Protein AF-A0A8K1D1J0-F1 (afdb_monomer)

Foldseek 3Di:
DPPQDWDWDADPNDIWTWGWDWDDDCWIWIWTQTPPFRKIKIWIAHPVLLATADIFMDGDVGVRVSVVVLVVCVVVVRHPPPPPPD

Sequence (86 aa):
MNNSGQYYIEVDRLRILFEAKVNIGIIVEIILNSINYKLTCKIVFDPRYEKVIETSCIGFKEDKVKYIIQNCFKEKGILYTGKTSR

Structure (mmCIF, N/CA/C/O backbone):
data_AF-A0A8K1D1J0-F1
#
_entry.id   AF-A0A8K1D1J0-F1
#
loop_
_atom_site.group_PDB
_atom_site.id
_atom_site.type_symbol
_atom_site.label_atom_id
_atom_site.label_alt_id
_atom_site.label_comp_id
_atom_site.label_asym_id
_atom_site.label_entity_id
_atom_site.label_seq_id
_atom_site.pdbx_PDB_ins_code
_atom_site.Cartn_x
_atom_site.Cartn_y
_atom_site.Cartn_z
_atom_site.occupancy
_atom_site.B_iso_or_equiv
_atom_site.auth_seq_id
_atom_site.auth_comp_id
_atom_site.auth_asym_id
_atom_site.auth_atom_id
_atom_site.pdbx_PDB_model_num
ATOM 1 N N . MET A 1 1 ? -12.394 6.204 -18.234 1.00 34.50 1 MET A N 1
A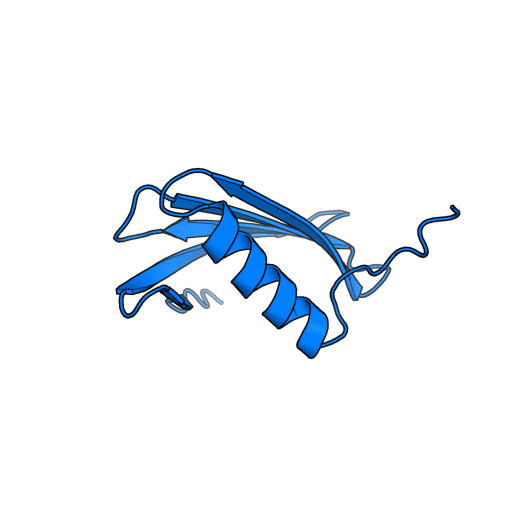TOM 2 C CA . MET A 1 1 ? -12.939 5.052 -17.483 1.00 34.50 1 MET A CA 1
ATOM 3 C C . MET A 1 1 ? -12.644 5.278 -16.007 1.00 34.50 1 MET A C 1
ATOM 5 O O . MET A 1 1 ? -11.492 5.170 -15.614 1.00 34.50 1 MET A O 1
ATOM 9 N N . ASN A 1 2 ? -13.651 5.665 -15.218 1.00 36.22 2 ASN A N 1
ATOM 10 C CA . ASN A 1 2 ? -13.524 5.824 -13.766 1.00 36.22 2 ASN A CA 1
ATOM 11 C C . ASN A 1 2 ? -13.791 4.471 -13.096 1.00 36.22 2 ASN A C 1
ATOM 13 O O . ASN A 1 2 ? -14.924 4.176 -12.735 1.00 36.22 2 ASN A O 1
ATOM 17 N N . ASN A 1 3 ? -12.759 3.640 -12.941 1.00 43.09 3 ASN A N 1
ATOM 18 C CA . ASN A 1 3 ? -12.831 2.462 -12.072 1.00 43.09 3 ASN A CA 1
ATOM 19 C C . ASN A 1 3 ? -12.506 2.876 -10.630 1.00 43.09 3 ASN A C 1
ATOM 21 O O . ASN A 1 3 ? -11.474 2.500 -10.078 1.00 43.09 3 ASN A O 1
ATOM 25 N N . SER A 1 4 ? -13.376 3.673 -10.010 1.00 52.44 4 SER A N 1
ATOM 26 C CA . SER A 1 4 ? -13.339 3.917 -8.565 1.00 52.44 4 SER A CA 1
ATOM 27 C C . SER A 1 4 ? -13.952 2.714 -7.841 1.00 52.44 4 SER A C 1
ATOM 29 O O . SER A 1 4 ? -15.056 2.786 -7.303 1.00 52.44 4 SER A O 1
ATOM 31 N N . GLY A 1 5 ? -13.271 1.567 -7.899 1.00 60.03 5 GLY A N 1
ATOM 32 C CA . GLY A 1 5 ? -13.598 0.437 -7.036 1.00 60.03 5 GLY A CA 1
ATOM 33 C C . GLY A 1 5 ? -13.269 0.811 -5.592 1.00 60.03 5 GLY A C 1
ATOM 34 O O . GLY A 1 5 ? -12.205 1.366 -5.330 1.00 60.03 5 GLY A O 1
ATOM 35 N N . GLN A 1 6 ? -14.178 0.542 -4.657 1.00 68.38 6 GLN A N 1
ATOM 36 C CA . GLN A 1 6 ? -13.848 0.610 -3.236 1.00 68.38 6 GLN A CA 1
ATOM 37 C C . GLN A 1 6 ? -12.986 -0.608 -2.901 1.00 68.38 6 GLN A C 1
ATOM 39 O O . GLN A 1 6 ? -13.424 -1.748 -3.065 1.00 68.38 6 GLN A O 1
ATOM 44 N N . TYR A 1 7 ? -11.755 -0.374 -2.455 1.00 86.50 7 TYR A N 1
ATOM 45 C CA . TYR A 1 7 ? -10.851 -1.439 -2.024 1.00 86.50 7 TYR A CA 1
ATOM 46 C C . TYR A 1 7 ? -10.981 -1.619 -0.520 1.00 86.50 7 TYR A C 1
ATOM 48 O O . TYR A 1 7 ? -11.237 -0.656 0.200 1.00 86.50 7 TYR A O 1
ATOM 56 N N . TYR A 1 8 ? -10.788 -2.835 -0.019 1.00 91.81 8 TYR A N 1
ATOM 57 C CA . TYR A 1 8 ? -10.733 -3.044 1.419 1.00 91.81 8 TYR A CA 1
ATOM 58 C C . TYR A 1 8 ? -9.675 -4.062 1.807 1.00 91.81 8 TYR A C 1
ATOM 60 O O . TYR A 1 8 ? -9.348 -4.965 1.039 1.00 91.81 8 TYR A O 1
ATOM 68 N N . ILE A 1 9 ? -9.181 -3.920 3.032 1.00 92.81 9 ILE A N 1
ATOM 69 C CA . ILE A 1 9 ? -8.416 -4.956 3.726 1.00 92.81 9 ILE A CA 1
ATOM 70 C C . ILE A 1 9 ? -9.058 -5.210 5.088 1.00 92.81 9 ILE A C 1
ATOM 72 O O . ILE A 1 9 ? -9.762 -4.350 5.627 1.00 92.81 9 ILE A O 1
ATOM 76 N N . GLU A 1 10 ? -8.803 -6.383 5.654 1.00 93.75 10 GLU A N 1
ATOM 77 C CA . GLU A 1 10 ? -9.232 -6.720 7.006 1.00 93.75 10 GLU A CA 1
ATOM 78 C C . GLU A 1 10 ? -8.027 -6.752 7.950 1.00 93.75 10 GLU A C 1
ATOM 80 O O . GLU A 1 10 ? -7.034 -7.427 7.680 1.00 93.75 10 GLU A O 1
ATOM 85 N N . VAL A 1 11 ? -8.103 -6.006 9.055 1.00 93.44 11 VAL A N 1
ATOM 86 C CA . VAL A 1 11 ? -7.049 -5.925 10.075 1.00 93.44 11 VAL A CA 1
ATOM 87 C C . VAL A 1 11 ? -7.673 -6.112 11.448 1.00 93.44 11 VAL A C 1
ATOM 89 O O . VAL A 1 11 ? -8.451 -5.277 11.900 1.00 93.44 11 VAL A O 1
ATOM 92 N N . ASP A 1 12 ? -7.316 -7.192 12.141 1.00 93.56 12 ASP A N 1
ATOM 93 C CA . ASP A 1 12 ? -7.863 -7.534 13.462 1.00 93.56 12 ASP A CA 1
ATOM 94 C C . ASP A 1 12 ? -9.412 -7.532 13.493 1.00 93.56 12 ASP A C 1
ATOM 96 O O . ASP A 1 12 ? -10.011 -7.016 14.438 1.00 93.56 12 ASP A O 1
ATOM 100 N N . ARG A 1 13 ? -10.063 -8.095 12.459 1.00 93.31 13 ARG A N 1
ATOM 101 C CA . ARG A 1 13 ? -11.533 -8.105 12.257 1.00 93.31 13 ARG A CA 1
ATOM 102 C C . ARG A 1 13 ? -12.164 -6.737 11.960 1.00 93.31 13 ARG A C 1
ATOM 104 O O . ARG A 1 13 ? -13.384 -6.601 11.972 1.00 93.31 13 ARG A O 1
ATOM 111 N N . LEU A 1 14 ? -11.354 -5.714 11.686 1.00 94.00 14 LEU A N 1
ATOM 112 C CA . LEU A 1 14 ? -11.817 -4.405 11.229 1.00 94.00 14 LEU A CA 1
ATOM 113 C C . LEU A 1 14 ? -11.650 -4.299 9.716 1.00 94.00 14 LEU A C 1
ATOM 115 O O . LEU A 1 14 ? -10.559 -4.526 9.194 1.00 94.00 14 LEU A O 1
ATOM 119 N N . ARG A 1 15 ? -12.714 -3.905 9.014 1.00 95.19 15 ARG A N 1
ATOM 120 C CA . ARG A 1 15 ? -12.667 -3.634 7.575 1.00 95.19 15 ARG A CA 1
ATOM 121 C C . ARG A 1 15 ? -12.241 -2.187 7.340 1.00 95.19 15 ARG A C 1
ATOM 123 O O . ARG A 1 15 ? -12.974 -1.261 7.678 1.00 95.19 15 ARG A O 1
ATOM 130 N N . ILE A 1 16 ? -11.075 -2.001 6.736 1.00 95.75 16 ILE A N 1
ATOM 131 C CA . ILE A 1 16 ? -10.557 -0.691 6.335 1.00 95.75 16 ILE A CA 1
ATOM 132 C C . ILE A 1 16 ? -10.890 -0.500 4.859 1.00 95.75 16 ILE A C 1
ATOM 134 O O . ILE A 1 16 ? -10.466 -1.309 4.036 1.00 95.75 16 ILE A O 1
ATOM 138 N N . LEU A 1 17 ? -11.665 0.536 4.538 1.00 95.94 17 LEU A N 1
ATOM 139 C CA . LEU A 1 17 ? -12.068 0.871 3.172 1.00 95.94 17 LEU A CA 1
ATOM 140 C C . LEU A 1 17 ? -11.135 1.939 2.613 1.00 95.94 17 LEU A C 1
ATOM 142 O O . LEU A 1 17 ? -10.871 2.918 3.301 1.00 95.94 17 LEU A O 1
ATOM 146 N N . PHE A 1 18 ? -10.692 1.790 1.371 1.00 95.69 18 PHE A N 1
ATOM 147 C CA . PHE A 1 18 ? -9.805 2.729 0.698 1.00 95.69 18 PHE A CA 1
ATOM 148 C C . PHE A 1 18 ? -10.413 3.269 -0.589 1.00 95.69 18 PHE A C 1
ATOM 150 O O . PHE A 1 18 ? -10.981 2.530 -1.398 1.00 95.69 18 PHE A O 1
ATOM 157 N N . GLU A 1 19 ? -10.178 4.555 -0.806 1.00 94.62 19 GLU A N 1
ATOM 158 C CA . GLU A 1 19 ? -10.238 5.192 -2.111 1.00 94.62 19 GLU A CA 1
ATOM 159 C C . GLU A 1 19 ? -8.824 5.265 -2.696 1.00 94.62 19 GLU A C 1
ATOM 161 O O . GLU A 1 19 ? -7.872 5.644 -2.007 1.00 94.62 19 GLU A O 1
ATOM 166 N N . ALA A 1 20 ? -8.680 4.888 -3.967 1.00 94.00 20 ALA A N 1
ATOM 167 C CA . ALA A 1 20 ? -7.400 4.905 -4.661 1.00 94.00 20 ALA A CA 1
ATOM 168 C C . ALA A 1 20 ? -7.294 6.113 -5.594 1.00 94.00 20 ALA A C 1
ATOM 170 O O . ALA A 1 20 ? -8.132 6.309 -6.473 1.00 94.00 20 ALA A O 1
ATOM 171 N N . LYS A 1 21 ? -6.204 6.866 -5.464 1.00 94.62 21 LYS A N 1
ATOM 172 C CA . LYS A 1 21 ? -5.765 7.865 -6.437 1.00 94.62 21 LYS A CA 1
ATOM 173 C C . LYS A 1 21 ? -4.499 7.368 -7.122 1.00 94.62 21 LYS A C 1
ATOM 175 O O . LYS A 1 21 ? -3.542 6.999 -6.448 1.00 94.62 21 LYS A O 1
ATOM 180 N N . VAL A 1 22 ? -4.491 7.378 -8.452 1.00 95.06 22 VAL A N 1
ATOM 181 C CA . VAL A 1 22 ? -3.355 6.914 -9.258 1.00 95.06 22 VAL A CA 1
ATOM 182 C C . VAL A 1 22 ? -2.735 8.101 -9.980 1.00 95.06 22 VAL A C 1
ATOM 184 O O . VAL A 1 22 ? -3.411 8.779 -10.751 1.00 95.06 22 VAL A O 1
ATOM 187 N N . ASN A 1 23 ? -1.447 8.335 -9.744 1.00 94.94 23 ASN A N 1
ATOM 188 C CA . ASN A 1 23 ? -0.649 9.308 -10.476 1.00 94.94 23 ASN A CA 1
ATOM 189 C C . ASN A 1 23 ? 0.284 8.540 -11.419 1.00 94.94 23 ASN A C 1
ATOM 191 O O . ASN A 1 23 ? 1.143 7.778 -10.974 1.00 94.94 23 ASN A O 1
ATOM 195 N N . ILE A 1 24 ? 0.092 8.719 -12.725 1.00 93.75 24 ILE A N 1
ATOM 196 C CA . ILE A 1 24 ? 0.869 8.031 -13.759 1.00 93.75 24 ILE A CA 1
ATOM 197 C C . ILE A 1 24 ? 2.037 8.928 -14.178 1.00 93.75 24 ILE A C 1
ATOM 199 O O . ILE A 1 24 ? 1.834 10.077 -14.564 1.00 93.75 24 ILE A O 1
ATOM 203 N N . GLY A 1 25 ? 3.252 8.387 -14.123 1.00 91.69 25 GLY A N 1
ATOM 204 C CA . GLY A 1 25 ? 4.482 9.031 -14.578 1.00 91.69 25 GLY A CA 1
ATOM 205 C C . GLY A 1 25 ? 5.542 7.990 -14.942 1.00 91.69 25 GLY A C 1
ATOM 206 O O . GLY A 1 25 ? 5.207 6.841 -15.224 1.00 91.69 25 GLY A O 1
ATOM 207 N N . ILE A 1 26 ? 6.826 8.374 -14.898 1.00 92.94 26 ILE A N 1
ATOM 208 C CA . ILE A 1 26 ? 7.958 7.427 -15.042 1.00 92.94 26 ILE A CA 1
ATOM 209 C C . ILE A 1 26 ? 7.839 6.292 -14.017 1.00 92.94 26 ILE A C 1
ATOM 211 O O . ILE A 1 26 ? 8.153 5.140 -14.302 1.00 92.94 26 ILE A O 1
ATOM 215 N N . ILE A 1 27 ? 7.358 6.647 -12.830 1.00 95.62 27 ILE A N 1
ATOM 216 C CA . ILE A 1 27 ? 6.962 5.736 -11.772 1.00 95.62 27 ILE A CA 1
ATOM 217 C C . ILE A 1 27 ? 5.465 5.953 -11.546 1.00 95.62 27 ILE A C 1
ATOM 219 O O . ILE A 1 27 ? 4.980 7.085 -11.633 1.00 95.62 27 ILE A O 1
ATOM 223 N N . VAL A 1 28 ? 4.725 4.880 -11.288 1.00 96.94 28 VAL A N 1
ATOM 224 C CA . VAL A 1 28 ? 3.302 4.944 -10.952 1.00 96.94 28 VAL A CA 1
ATOM 225 C C . VAL A 1 28 ? 3.177 5.058 -9.439 1.00 96.94 28 VAL A C 1
ATOM 227 O O . VAL A 1 28 ? 3.643 4.187 -8.704 1.00 96.94 28 VAL A O 1
ATOM 230 N N . GLU A 1 29 ? 2.524 6.113 -8.964 1.00 97.31 29 GLU A N 1
ATOM 231 C CA . GLU A 1 29 ? 2.184 6.254 -7.551 1.00 97.31 29 GLU A CA 1
ATOM 232 C C . GLU A 1 29 ? 0.704 5.950 -7.338 1.00 97.31 29 GLU A C 1
ATOM 234 O O . GLU A 1 29 ? -0.168 6.539 -7.979 1.00 97.31 29 GLU A O 1
ATOM 239 N N . ILE A 1 30 ? 0.414 5.048 -6.406 1.00 96.44 30 ILE A N 1
ATOM 240 C CA . ILE A 1 30 ? -0.943 4.727 -5.971 1.00 96.44 30 ILE A CA 1
ATOM 241 C C . ILE A 1 30 ? -1.071 5.183 -4.521 1.00 96.44 30 ILE A C 1
ATOM 243 O O . ILE A 1 30 ? -0.371 4.691 -3.636 1.00 96.44 30 ILE A O 1
ATOM 247 N N . ILE A 1 31 ? -1.967 6.133 -4.280 1.00 96.69 31 ILE A N 1
ATOM 248 C CA . ILE A 1 31 ? -2.293 6.641 -2.950 1.00 96.69 31 ILE A CA 1
ATOM 249 C C . ILE A 1 31 ? -3.629 6.032 -2.539 1.00 96.69 31 ILE A C 1
ATOM 251 O O . ILE A 1 31 ? -4.650 6.283 -3.176 1.00 96.69 31 ILE A O 1
ATOM 255 N N . LEU A 1 32 ? -3.617 5.238 -1.475 1.00 96.25 32 LEU A N 1
ATOM 256 C CA . LEU A 1 32 ? -4.799 4.667 -0.846 1.00 96.25 32 LEU A CA 1
ATOM 257 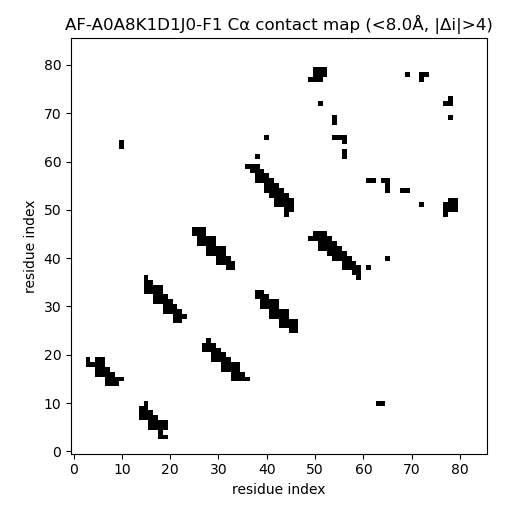C C . LEU A 1 32 ? -5.148 5.506 0.381 1.00 96.25 32 LEU A C 1
ATOM 259 O O . LEU A 1 32 ? -4.438 5.459 1.386 1.00 96.25 32 LEU A O 1
ATOM 263 N N . ASN A 1 33 ? -6.235 6.267 0.313 1.00 96.19 33 ASN A N 1
ATOM 264 C CA . ASN A 1 33 ? -6.754 7.013 1.456 1.00 96.19 33 ASN A CA 1
ATOM 265 C C . ASN A 1 33 ? -7.900 6.235 2.084 1.00 96.19 33 ASN A C 1
ATOM 267 O O . ASN A 1 33 ? -8.838 5.843 1.390 1.00 96.19 33 ASN A O 1
ATOM 271 N N . SER A 1 34 ? -7.812 5.984 3.387 1.00 96.31 34 SER A N 1
ATOM 272 C CA . SER A 1 34 ? -8.876 5.294 4.098 1.00 96.31 34 SER A CA 1
ATOM 273 C C . SER A 1 34 ? -10.096 6.199 4.258 1.00 96.31 34 SER A C 1
ATOM 275 O O . SER A 1 34 ? -9.978 7.376 4.592 1.00 96.31 34 SER A O 1
ATOM 277 N N . ILE A 1 35 ? -11.274 5.628 4.016 1.00 95.31 35 ILE A N 1
ATOM 278 C CA . ILE A 1 35 ? -12.568 6.314 4.092 1.00 95.31 35 ILE A CA 1
ATOM 279 C C . ILE A 1 35 ? -13.077 6.335 5.539 1.00 95.31 35 ILE A C 1
ATOM 281 O O . ILE A 1 35 ? -13.759 7.267 5.955 1.00 95.31 35 ILE A O 1
ATOM 285 N N . ASN A 1 36 ? -12.761 5.298 6.317 1.00 96.12 36 ASN A N 1
ATOM 286 C CA . ASN A 1 36 ? -13.326 5.072 7.649 1.00 96.12 36 ASN A CA 1
ATOM 287 C C . ASN A 1 36 ? -12.294 5.105 8.788 1.00 96.12 36 ASN A C 1
ATOM 289 O O . ASN A 1 36 ? -12.667 4.961 9.951 1.00 96.12 36 ASN A O 1
ATOM 293 N N . TYR A 1 37 ? -11.016 5.333 8.477 1.00 96.50 37 TYR A N 1
ATOM 294 C CA . TYR A 1 37 ? -9.947 5.531 9.456 1.00 96.50 37 TYR A CA 1
ATOM 295 C C . TYR A 1 37 ? -8.989 6.631 8.993 1.00 96.50 37 TYR A C 1
ATOM 297 O O . TYR A 1 37 ? -8.792 6.833 7.801 1.00 96.50 37 TYR A O 1
ATOM 305 N N . LYS A 1 38 ? -8.322 7.313 9.932 1.00 96.81 38 LYS A N 1
ATOM 306 C CA . LYS A 1 38 ? -7.226 8.238 9.606 1.00 96.81 38 LYS A CA 1
ATOM 307 C C . LYS A 1 38 ? -5.981 7.432 9.224 1.00 96.81 38 LYS A C 1
ATOM 309 O O . LYS A 1 38 ? -5.152 7.128 10.080 1.00 96.81 38 LYS A O 1
ATOM 314 N N . LEU A 1 39 ? -5.909 7.021 7.963 1.00 97.69 39 LEU A N 1
ATOM 315 C CA . LEU A 1 39 ? -4.857 6.178 7.405 1.00 97.69 39 LEU A CA 1
ATOM 316 C C . LEU A 1 39 ? -4.672 6.493 5.921 1.00 97.69 39 LEU A C 1
ATOM 318 O O . LEU A 1 39 ? -5.634 6.467 5.156 1.00 97.69 39 LEU A O 1
ATOM 322 N N . THR A 1 40 ? -3.428 6.711 5.517 1.00 97.94 40 THR A N 1
ATOM 323 C CA . THR A 1 40 ? -3.042 6.879 4.115 1.00 97.94 40 THR A CA 1
ATOM 324 C C . THR A 1 40 ? -1.879 5.949 3.820 1.00 97.94 40 THR A C 1
ATOM 326 O O . THR A 1 40 ? -0.914 5.912 4.579 1.00 97.94 40 THR A O 1
ATOM 329 N N . CYS A 1 41 ? -1.949 5.219 2.712 1.00 98.06 41 CYS A N 1
ATOM 330 C CA . CYS A 1 41 ? -0.849 4.409 2.212 1.00 98.06 41 CYS A CA 1
ATOM 331 C C . CYS A 1 41 ? -0.413 4.887 0.830 1.00 98.06 41 CYS A C 1
ATOM 333 O O . CYS A 1 41 ? -1.243 5.204 -0.018 1.00 98.06 41 CYS A O 1
ATOM 335 N N . LYS A 1 42 ? 0.895 4.905 0.596 1.00 98.12 42 LYS A N 1
ATOM 336 C CA . LYS A 1 42 ? 1.515 5.168 -0.697 1.00 98.12 42 LYS A CA 1
ATOM 337 C C . LYS A 1 42 ? 2.185 3.891 -1.187 1.00 98.12 42 LYS A C 1
ATOM 339 O O . LYS A 1 42 ? 2.930 3.238 -0.458 1.00 98.12 42 LYS A O 1
ATOM 344 N N . ILE A 1 43 ? 1.918 3.548 -2.436 1.00 97.62 43 ILE A N 1
ATOM 345 C CA . ILE A 1 43 ? 2.528 2.431 -3.147 1.00 97.62 43 ILE A CA 1
ATOM 346 C C . ILE A 1 43 ? 3.215 3.015 -4.373 1.00 97.62 43 ILE A C 1
ATOM 348 O O . ILE A 1 43 ? 2.606 3.771 -5.129 1.00 97.62 43 ILE A O 1
ATOM 352 N N . VAL A 1 44 ? 4.481 2.665 -4.562 1.00 97.44 44 VAL A N 1
ATOM 353 C CA . VAL A 1 44 ? 5.284 3.125 -5.692 1.00 97.44 44 VAL A CA 1
ATOM 354 C C . VAL A 1 44 ? 5.609 1.922 -6.561 1.00 97.44 44 VAL A C 1
ATOM 356 O O . VAL A 1 44 ? 6.249 0.974 -6.104 1.00 97.44 44 VAL A O 1
ATOM 359 N N . PHE A 1 45 ? 5.150 1.957 -7.805 1.00 96.56 45 PHE A N 1
ATOM 360 C CA . PHE A 1 45 ? 5.308 0.891 -8.781 1.00 96.56 45 PHE A CA 1
ATOM 361 C C . PHE A 1 45 ? 6.155 1.374 -9.955 1.00 96.56 45 PHE A C 1
ATOM 363 O O . PHE A 1 45 ? 5.826 2.369 -10.598 1.00 96.56 45 PHE A O 1
ATOM 370 N N . ASP A 1 46 ? 7.240 0.662 -10.245 1.00 95.81 46 ASP A N 1
ATOM 371 C CA . ASP A 1 46 ? 8.068 0.912 -11.418 1.00 95.81 46 ASP A CA 1
ATOM 372 C C . ASP A 1 46 ? 7.587 0.028 -12.581 1.00 95.81 46 ASP A C 1
ATOM 374 O O . ASP A 1 46 ? 7.806 -1.191 -12.554 1.00 95.81 46 ASP A O 1
ATOM 378 N N . PRO A 1 47 ? 6.947 0.611 -13.612 1.00 94.12 47 PRO A N 1
ATOM 379 C CA . PRO A 1 47 ? 6.418 -0.150 -14.738 1.00 94.12 47 PRO A CA 1
ATOM 380 C C . PRO A 1 47 ? 7.509 -0.809 -15.585 1.00 94.12 47 PRO A C 1
ATOM 382 O O . PRO A 1 47 ? 7.215 -1.756 -16.302 1.00 94.12 47 PRO A O 1
ATOM 385 N N . ARG A 1 48 ? 8.770 -0.365 -15.498 1.00 93.31 48 ARG A N 1
ATOM 386 C CA . ARG A 1 48 ? 9.878 -0.955 -16.269 1.00 93.31 48 ARG A CA 1
ATOM 387 C C . ARG A 1 48 ? 10.292 -2.321 -15.734 1.00 93.31 48 ARG A C 1
ATOM 389 O O . ARG A 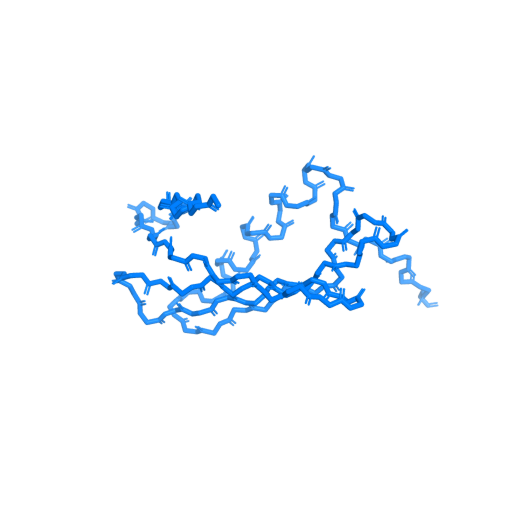1 48 ? 10.747 -3.164 -16.497 1.00 93.31 48 ARG A O 1
ATOM 396 N N . TYR A 1 49 ? 10.156 -2.517 -14.424 1.00 92.19 49 TYR A N 1
ATOM 397 C CA . TYR A 1 49 ? 10.461 -3.784 -13.757 1.00 92.19 49 TYR A CA 1
ATOM 398 C C . TYR A 1 49 ? 9.205 -4.600 -13.448 1.00 92.19 49 TYR A C 1
ATOM 400 O O . TYR A 1 49 ? 9.320 -5.736 -12.993 1.00 92.19 49 TYR A O 1
ATOM 408 N N . GLU A 1 50 ? 8.024 -4.009 -13.639 1.00 94.75 50 GLU A N 1
ATOM 409 C CA . GLU A 1 50 ? 6.743 -4.538 -13.174 1.00 94.75 50 GLU A CA 1
ATOM 410 C C . GLU A 1 50 ? 6.760 -4.858 -11.667 1.00 94.75 50 GLU A C 1
ATOM 412 O O . GLU A 1 50 ? 6.220 -5.871 -11.210 1.00 94.75 50 GLU A O 1
ATOM 417 N N . LYS A 1 51 ? 7.412 -3.992 -10.871 1.00 96.12 51 LYS A N 1
ATOM 418 C CA . LYS A 1 51 ? 7.566 -4.181 -9.421 1.00 96.12 51 LYS A CA 1
ATOM 419 C C . LYS A 1 51 ? 7.089 -2.992 -8.601 1.00 96.12 51 LYS A C 1
ATOM 421 O O . LYS A 1 51 ? 7.346 -1.839 -8.928 1.00 96.12 51 LYS A O 1
ATOM 426 N N . VAL A 1 52 ? 6.490 -3.294 -7.454 1.00 96.81 52 VAL A N 1
ATOM 427 C CA . VAL A 1 52 ? 6.320 -2.369 -6.334 1.00 96.81 52 VAL A CA 1
ATOM 428 C C . VAL A 1 52 ? 7.668 -2.198 -5.643 1.00 96.81 52 VAL A C 1
ATOM 430 O O . VAL A 1 52 ? 8.178 -3.141 -5.040 1.00 96.81 52 VAL A O 1
ATOM 433 N N . ILE A 1 53 ? 8.235 -1.000 -5.733 1.00 95.56 53 ILE A N 1
ATOM 434 C CA . ILE A 1 53 ? 9.550 -0.650 -5.181 1.00 95.56 53 ILE A CA 1
ATOM 435 C C . ILE A 1 53 ? 9.457 0.014 -3.805 1.00 95.56 53 ILE A C 1
ATOM 437 O O . ILE A 1 53 ? 10.412 -0.033 -3.037 1.00 95.56 53 ILE A O 1
ATOM 441 N N . GLU A 1 54 ? 8.299 0.581 -3.462 1.00 95.31 54 GLU A N 1
ATOM 442 C CA . GLU A 1 54 ? 8.055 1.177 -2.151 1.00 95.31 54 GLU A CA 1
ATOM 443 C C . GLU A 1 54 ? 6.614 0.931 -1.698 1.00 95.31 54 GLU A C 1
ATOM 445 O 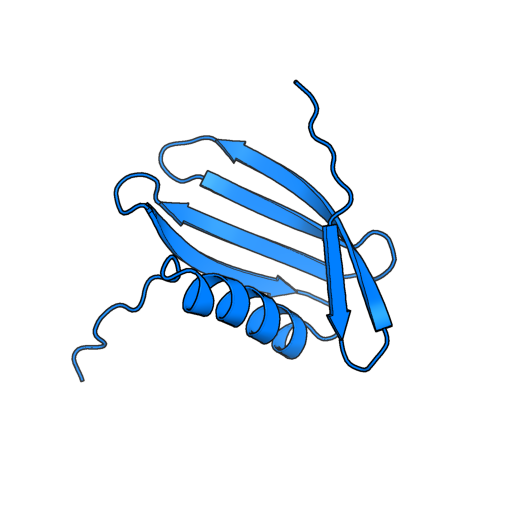O . GLU A 1 54 ? 5.666 0.938 -2.488 1.00 95.31 54 GLU A O 1
ATOM 450 N N . THR A 1 55 ? 6.438 0.732 -0.396 1.00 96.94 55 THR A N 1
ATOM 451 C CA . THR A 1 55 ? 5.132 0.779 0.262 1.00 96.94 55 THR A CA 1
ATOM 452 C C . THR A 1 55 ? 5.305 1.454 1.613 1.00 96.94 55 THR A C 1
ATOM 454 O O . THR A 1 55 ? 6.092 0.997 2.448 1.00 96.94 55 THR A O 1
ATOM 457 N N . SER A 1 56 ? 4.563 2.526 1.838 1.00 97.38 56 SER A N 1
ATOM 458 C CA . SER A 1 56 ? 4.532 3.268 3.094 1.00 97.38 56 SER A CA 1
ATOM 459 C C . SER A 1 56 ? 3.085 3.499 3.514 1.00 97.38 56 SER A C 1
ATOM 461 O O . SER A 1 56 ? 2.195 3.612 2.677 1.00 97.38 56 SER A O 1
ATOM 463 N N . CYS A 1 57 ? 2.834 3.517 4.819 1.00 97.94 57 CYS A N 1
ATOM 464 C CA . CYS A 1 57 ? 1.532 3.825 5.398 1.00 97.94 57 CYS A CA 1
ATOM 465 C C . CYS A 1 57 ? 1.746 4.740 6.596 1.00 97.94 57 CYS A C 1
ATOM 467 O O . CYS A 1 57 ? 2.764 4.615 7.272 1.00 97.94 57 CYS A O 1
ATOM 469 N N . 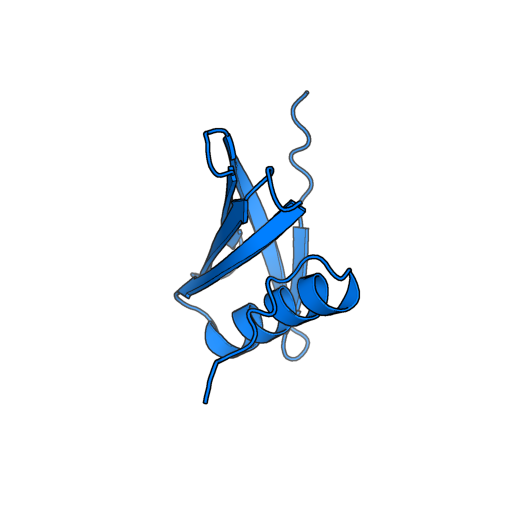ILE A 1 58 ? 0.800 5.645 6.830 1.00 98.12 58 ILE A N 1
ATOM 470 C CA . ILE A 1 58 ? 0.807 6.570 7.962 1.00 98.12 58 ILE A CA 1
ATOM 471 C C . ILE A 1 58 ? -0.589 6.593 8.585 1.00 98.12 58 ILE A C 1
ATOM 473 O O . ILE A 1 58 ? -1.578 6.807 7.877 1.00 98.12 58 ILE A O 1
ATOM 477 N N . GLY A 1 59 ? -0.673 6.407 9.903 1.00 97.31 59 GLY A N 1
ATOM 478 C CA . GLY A 1 59 ? -1.899 6.500 10.691 1.00 97.31 59 GLY A CA 1
ATOM 479 C C . GLY A 1 59 ? -2.356 5.177 11.310 1.00 97.31 59 GLY A C 1
ATOM 480 O O . GLY A 1 59 ? -1.575 4.425 11.892 1.00 97.31 59 GLY A O 1
ATOM 481 N N . PHE A 1 60 ? -3.665 4.912 11.263 1.00 97.31 60 PHE A N 1
ATOM 482 C CA . PHE A 1 60 ? -4.289 3.793 11.977 1.00 97.31 60 PHE A CA 1
ATOM 483 C C . PHE A 1 60 ? -3.634 2.441 11.654 1.00 97.31 60 PHE A C 1
ATOM 485 O O . PHE A 1 60 ? -3.755 1.937 10.539 1.00 97.31 60 PHE A O 1
ATOM 492 N N . LYS A 1 61 ? -2.987 1.834 12.660 1.00 96.62 61 LYS A N 1
ATOM 493 C CA . LYS A 1 61 ? -2.311 0.526 12.563 1.00 96.62 61 LYS A CA 1
ATOM 494 C C . LYS A 1 61 ? -1.365 0.424 11.355 1.00 96.62 61 LYS A C 1
ATOM 496 O O . LYS A 1 61 ? -1.284 -0.636 10.733 1.00 96.62 61 LYS A O 1
ATOM 501 N N . GLU A 1 62 ? -0.666 1.514 11.036 1.00 97.12 62 GLU A N 1
ATOM 502 C CA . GLU A 1 62 ? 0.157 1.667 9.829 1.00 97.12 62 GLU A CA 1
ATOM 503 C C . GLU A 1 62 ? 1.100 0.489 9.554 1.00 97.12 62 GLU A C 1
ATOM 505 O O . GLU A 1 62 ? 1.126 -0.000 8.428 1.00 97.12 62 GLU A O 1
ATOM 510 N N . ASP A 1 63 ? 1.781 -0.040 10.574 1.00 97.19 63 ASP A N 1
ATOM 511 C CA . ASP A 1 63 ? 2.703 -1.170 10.417 1.00 97.19 63 ASP A CA 1
ATOM 512 C C . ASP A 1 63 ? 1.990 -2.459 9.997 1.00 97.19 63 ASP A C 1
ATOM 514 O O . ASP A 1 63 ? 2.425 -3.144 9.069 1.00 97.19 63 ASP A O 1
ATOM 5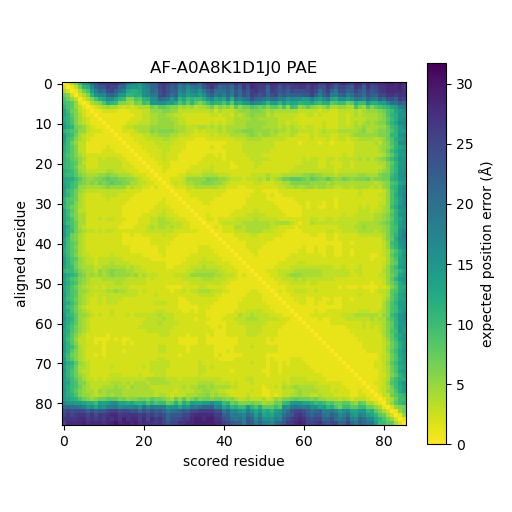18 N N . LYS A 1 64 ? 0.860 -2.787 10.641 1.00 97.19 64 LYS A N 1
ATOM 519 C CA . LYS A 1 64 ? 0.068 -3.982 10.301 1.00 97.19 64 LYS A CA 1
ATOM 520 C C . LYS A 1 64 ? -0.531 -3.860 8.904 1.00 97.19 64 LYS A C 1
ATOM 522 O O . LYS A 1 64 ? -0.502 -4.816 8.135 1.00 97.19 64 LYS A O 1
ATOM 527 N N . VAL A 1 65 ? -1.063 -2.685 8.581 1.00 97.19 65 VAL A N 1
ATOM 528 C CA . VAL A 1 65 ? -1.635 -2.386 7.264 1.00 97.19 65 VAL A CA 1
ATOM 529 C C . VAL A 1 65 ? -0.564 -2.520 6.184 1.00 97.19 65 VAL A C 1
ATOM 531 O O . VAL A 1 65 ? -0.768 -3.238 5.205 1.00 97.19 65 VAL A O 1
ATOM 534 N N . LYS A 1 66 ? 0.590 -1.873 6.376 1.00 97.19 66 LYS A N 1
ATOM 535 C CA . LYS A 1 66 ? 1.730 -1.940 5.459 1.00 97.19 66 LYS A CA 1
ATOM 536 C C . LYS A 1 66 ? 2.175 -3.382 5.249 1.00 97.19 66 LYS A C 1
ATOM 538 O O . LYS A 1 66 ? 2.339 -3.793 4.105 1.00 97.19 66 LYS A O 1
ATOM 543 N N . TYR A 1 67 ? 2.322 -4.150 6.328 1.00 95.94 67 TYR A N 1
ATOM 544 C CA . TYR A 1 67 ? 2.702 -5.559 6.265 1.00 95.94 67 TYR A CA 1
ATOM 545 C C . TYR A 1 67 ? 1.728 -6.386 5.412 1.00 95.94 67 TYR A C 1
ATOM 547 O O . TYR A 1 67 ? 2.160 -7.137 4.538 1.00 95.94 67 TYR A O 1
ATOM 555 N N . ILE A 1 68 ? 0.418 -6.205 5.606 1.00 95.69 68 ILE A N 1
ATOM 556 C CA . ILE A 1 68 ? -0.618 -6.894 4.821 1.00 95.69 68 ILE A CA 1
ATOM 557 C C . ILE A 1 68 ? -0.522 -6.519 3.337 1.00 95.69 68 ILE A C 1
ATOM 559 O O . ILE A 1 68 ? -0.459 -7.406 2.489 1.00 95.69 68 ILE A O 1
ATOM 563 N N . ILE A 1 69 ? -0.442 -5.223 3.017 1.00 95.06 69 ILE A N 1
ATOM 564 C CA . ILE A 1 69 ? -0.331 -4.743 1.629 1.00 95.06 69 ILE A CA 1
ATOM 565 C C . ILE A 1 69 ? 0.937 -5.297 0.957 1.00 95.06 69 ILE A C 1
ATOM 567 O O . ILE A 1 69 ? 0.880 -5.799 -0.166 1.00 95.06 69 ILE A O 1
ATOM 571 N N . GLN A 1 70 ? 2.079 -5.256 1.649 1.00 95.25 70 GLN A N 1
ATOM 572 C CA . GLN A 1 70 ? 3.339 -5.794 1.134 1.00 95.25 70 GLN A CA 1
ATOM 573 C C . GLN A 1 70 ? 3.265 -7.305 0.898 1.00 95.25 70 GLN A C 1
ATOM 575 O O . GLN A 1 70 ? 3.750 -7.779 -0.130 1.00 95.25 70 GLN A O 1
ATOM 580 N N . ASN A 1 71 ? 2.630 -8.060 1.797 1.00 94.50 71 ASN A N 1
ATOM 581 C CA . ASN A 1 71 ? 2.419 -9.491 1.600 1.00 94.50 71 ASN A CA 1
ATOM 582 C C . ASN A 1 71 ? 1.547 -9.777 0.376 1.00 94.50 71 ASN A C 1
ATOM 584 O O . ASN A 1 71 ? 1.921 -10.638 -0.415 1.00 94.50 71 ASN A O 1
ATOM 588 N N . CYS A 1 72 ? 0.479 -9.008 0.135 1.00 92.94 72 CYS A N 1
ATOM 589 C CA . CYS A 1 72 ? -0.314 -9.152 -1.089 1.00 92.94 72 CYS A CA 1
ATOM 590 C C . CYS A 1 72 ? 0.541 -8.976 -2.357 1.00 92.94 72 CYS A C 1
ATOM 592 O O . CYS A 1 72 ? 0.380 -9.709 -3.333 1.00 92.94 72 CYS A O 1
ATOM 594 N N . PHE A 1 73 ? 1.476 -8.022 -2.362 1.00 94.75 73 PHE A N 1
ATOM 595 C CA . PHE A 1 73 ? 2.397 -7.832 -3.488 1.00 94.75 73 PHE A CA 1
ATOM 596 C C . PHE A 1 73 ? 3.443 -8.939 -3.595 1.00 94.75 73 PHE A C 1
ATOM 598 O O . PHE A 1 73 ? 3.806 -9.337 -4.703 1.00 94.75 73 PHE A O 1
ATOM 605 N N . LYS A 1 74 ? 3.919 -9.451 -2.459 1.00 94.56 74 LYS A N 1
ATOM 606 C CA . LYS A 1 74 ? 4.860 -10.570 -2.402 1.00 94.56 74 LYS A CA 1
ATOM 607 C C . LYS A 1 74 ? 4.233 -11.853 -2.946 1.00 94.56 74 LYS A C 1
ATOM 609 O O . LYS A 1 74 ? 4.857 -12.512 -3.768 1.00 94.56 74 LYS A O 1
ATOM 614 N N . GLU A 1 75 ? 3.004 -12.171 -2.545 1.00 94.06 75 GLU A N 1
ATOM 615 C CA . GLU A 1 75 ? 2.237 -13.331 -3.026 1.00 94.06 75 GLU A CA 1
ATOM 616 C C . GLU A 1 75 ? 1.992 -13.269 -4.535 1.00 94.06 75 GLU A C 1
ATOM 618 O O . GLU A 1 75 ? 2.081 -14.279 -5.226 1.00 94.06 75 GLU A O 1
ATOM 623 N N . LYS A 1 76 ? 1.761 -12.064 -5.065 1.00 92.88 76 LYS A N 1
ATOM 624 C CA . LYS A 1 76 ? 1.632 -11.823 -6.508 1.00 92.88 76 LYS A CA 1
ATOM 625 C C . LYS A 1 76 ? 2.969 -11.764 -7.249 1.00 92.88 76 LYS A C 1
ATOM 627 O O . LYS A 1 76 ? 2.980 -11.547 -8.455 1.00 92.88 76 LYS A O 1
ATOM 632 N N . GLY A 1 77 ? 4.095 -11.903 -6.549 1.00 93.69 77 GLY A N 1
ATOM 633 C CA . GLY A 1 77 ? 5.429 -11.828 -7.140 1.00 93.69 77 GLY A CA 1
ATOM 634 C C . GLY A 1 77 ? 5.793 -10.449 -7.692 1.00 93.69 77 GLY A C 1
ATOM 635 O O . GLY A 1 77 ? 6.744 -10.347 -8.462 1.00 93.69 77 GLY A O 1
ATOM 636 N N . ILE A 1 78 ? 5.074 -9.386 -7.319 1.00 94.75 78 ILE A N 1
ATOM 637 C CA . ILE A 1 78 ? 5.308 -8.017 -7.807 1.00 94.75 78 ILE A CA 1
ATOM 638 C C . ILE A 1 78 ? 6.013 -7.133 -6.780 1.00 94.75 78 ILE A C 1
ATOM 640 O O . ILE A 1 78 ? 6.396 -6.020 -7.106 1.00 94.75 78 ILE A O 1
ATOM 644 N N . LEU A 1 79 ? 6.228 -7.591 -5.547 1.00 92.69 79 LEU A N 1
ATOM 645 C CA . LEU A 1 79 ? 7.062 -6.851 -4.599 1.00 92.69 79 LEU A CA 1
ATOM 646 C C . LEU A 1 79 ? 8.532 -6.908 -5.036 1.00 92.69 79 LEU A C 1
ATOM 648 O O . LEU A 1 79 ? 9.055 -7.986 -5.327 1.00 92.69 79 LEU A O 1
ATOM 652 N N . TYR A 1 80 ? 9.213 -5.763 -5.062 1.00 88.69 80 TYR A N 1
ATOM 653 C CA . TYR A 1 80 ? 10.648 -5.711 -5.308 1.00 88.69 80 TYR A CA 1
ATOM 654 C C . TYR A 1 80 ? 11.396 -6.340 -4.128 1.00 88.69 80 TYR A C 1
ATOM 656 O O . TYR A 1 80 ? 11.557 -5.745 -3.064 1.00 88.69 80 TYR A O 1
ATOM 664 N N . THR A 1 81 ? 11.866 -7.567 -4.318 1.00 77.69 81 THR A N 1
ATOM 665 C CA . THR A 1 81 ? 12.758 -8.263 -3.390 1.00 77.69 81 THR A CA 1
ATOM 666 C C . THR A 1 81 ? 14.194 -8.034 -3.846 1.00 77.69 81 THR A C 1
ATOM 668 O O . THR A 1 81 ? 14.836 -8.939 -4.381 1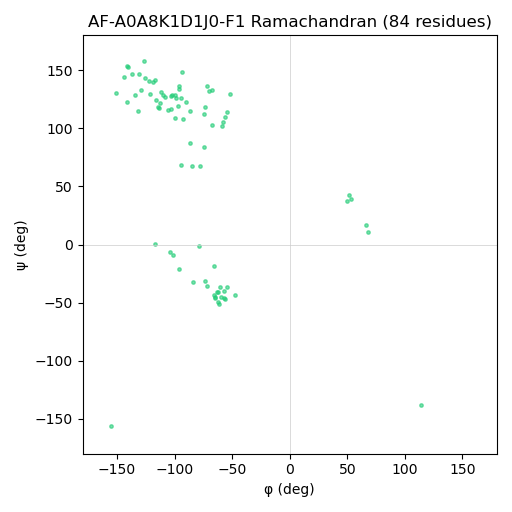.00 77.69 81 THR A O 1
ATOM 671 N N . GLY A 1 82 ? 14.692 -6.802 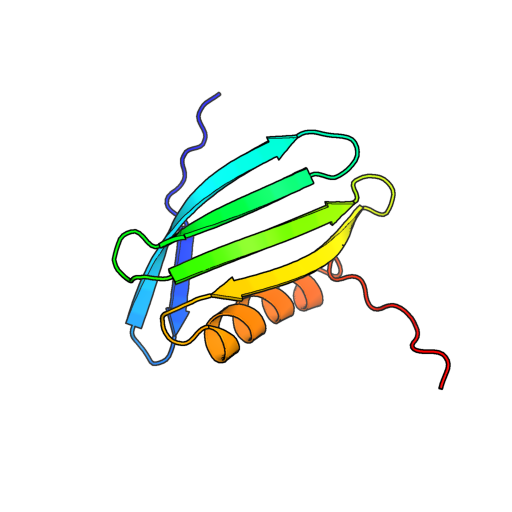-3.734 1.00 62.19 82 GLY A N 1
ATOM 672 C CA . GLY A 1 82 ? 16.108 -6.548 -3.988 1.00 62.19 82 GLY A CA 1
ATOM 673 C C . GLY A 1 82 ? 16.943 -7.520 -3.154 1.00 62.19 82 GLY A C 1
ATOM 674 O O . GLY A 1 82 ? 16.693 -7.666 -1.958 1.00 62.19 82 GLY A O 1
ATOM 675 N N . LYS A 1 83 ? 17.9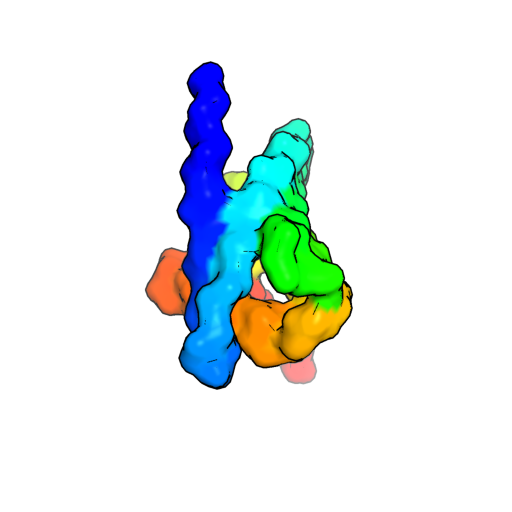03 -8.219 -3.775 1.00 48.53 83 LYS A N 1
ATOM 676 C CA . LYS A 1 83 ? 18.946 -8.917 -3.020 1.00 48.53 83 LYS A CA 1
ATOM 677 C C . LYS A 1 83 ? 19.640 -7.846 -2.185 1.00 48.53 83 LYS A C 1
ATOM 679 O O . LYS A 1 83 ? 20.372 -7.028 -2.732 1.00 48.53 83 LYS A O 1
ATOM 684 N N . THR A 1 84 ? 19.383 -7.819 -0.884 1.00 43.44 84 THR A N 1
ATOM 685 C CA . THR A 1 84 ? 20.257 -7.141 0.064 1.00 43.44 84 THR A CA 1
ATOM 686 C C . THR A 1 84 ? 21.613 -7.817 -0.084 1.00 43.44 84 THR A C 1
ATOM 688 O O . THR A 1 84 ? 21.793 -8.947 0.373 1.00 43.44 84 THR A O 1
ATOM 691 N N . SER A 1 85 ? 22.550 -7.181 -0.793 1.00 39.28 85 SER A N 1
ATOM 692 C CA . SER A 1 85 ? 23.961 -7.473 -0.567 1.00 39.28 85 SER A CA 1
ATOM 693 C C . SER A 1 85 ? 24.191 -7.212 0.915 1.00 39.28 85 SER A C 1
ATOM 695 O O . SER A 1 85 ? 24.020 -6.084 1.379 1.00 39.28 85 SER A O 1
ATOM 697 N N . ARG A 1 86 ? 24.407 -8.305 1.647 1.00 38.59 86 ARG A N 1
ATOM 698 C CA . ARG A 1 86 ? 24.936 -8.284 3.007 1.00 38.59 86 ARG A CA 1
ATOM 699 C C . ARG A 1 86 ? 26.308 -7.630 3.013 1.00 38.59 86 ARG A C 1
ATOM 701 O O . ARG A 1 86 ? 27.022 -7.797 1.997 1.00 38.59 86 ARG A O 1
#

Mean predicted aligned error: 5.34 Å

Nearest PDB structures (foldseek):
  2oy7-assembly1_A  TM=5.180E-01  e=6.402E-01  Borreliella burgdorferi
  3aum-assembly1_O  TM=5.218E-01  e=8.932E-01  Borreliella burgdorferi
  9c89-assembly1_A  TM=6.445E-01  e=2.564E+00  Ehrlichia chaffeensis str. Arkansas
  8xwg-assembly1_A  TM=5.217E-01  e=1.556E+00  Borreliella burgdorferi
  2oy1-assembly1_O  TM=5.207E-01  e=1.556E+00  Borreliella burgdorferi

Solvent-accessible surface area (backbone atoms only — not comparable to full-atom values): 5019 Å² total; per-residue (Å²): 134,89,82,80,62,80,43,72,52,76,57,97,90,41,80,48,37,28,47,74,46,76,47,84,61,91,49,34,38,38,38,35,40,36,78,82,49,72,31,42,32,44,36,34,31,35,72,92,75,60,24,37,74,46,74,48,45,49,56,67,61,22,68,63,52,42,52,52,56,50,46,57,30,48,78,69,69,27,40,59,76,73,80,76,80,125

Secondary structure (DSSP, 8-state):
----PPEEEEETTEEEEEEEEEE-SSSEEEEEEESSSSEEEEEEEETTTTEEEEEEEEETTHHHHHHHHHHHHHHTT-B-------

Radius of gyration: 13.36 Å; Cα contacts (8 Å, |Δi|>4): 143; chains: 1; bounding box: 39×23×31 Å

pLDDT: mean 89.01, std 16.45, range [34.5, 98.12]